Protein AF-A0A529MF79-F1 (afdb_monomer_lite)

pLDDT: mean 88.2, std 7.95, range [51.69, 97.12]

Radius of gyration: 22.48 Å; chains: 1; bounding box: 50×17×62 Å

Foldseek 3Di:
DFPVPDPLDDPVLCVLCVVLVHGDLVSLLVDDPVSQVVRPDPPSVVSNVVSVVVVVVVVVVVVVVVVVVVVVVVVVVVVVVVVVVVVVVD

Sequence (90 aa):
TALAAWSGVTPEQAEVLRTAGIRTVEEVRDLTDGQLDRVRLPNMRDLRKQAALFLENSDAAKAAEREAAKDAQIAALMERQEAMEAMIED

Structure (mmCIF, N/CA/C/O backbone):
data_AF-A0A529MF79-F1
#
_entry.id   AF-A0A529MF79-F1
#
loop_
_atom_site.group_PDB
_atom_site.id
_atom_site.type_symbol
_atom_site.label_atom_id
_atom_site.label_alt_id
_atom_site.label_comp_id
_atom_site.label_asym_id
_atom_site.label_entity_id
_atom_site.label_seq_id
_atom_site.pdbx_PDB_ins_code
_atom_site.Cartn_x
_atom_site.Cartn_y
_atom_site.Cartn_z
_atom_site.occupancy
_atom_site.B_iso_or_equiv
_atom_site.auth_seq_id
_atom_site.auth_comp_id
_atom_site.auth_asym_id
_atom_site.auth_atom_id
_atom_site.pdbx_PDB_model_num
ATOM 1 N N . THR A 1 1 ? 3.381 -3.453 2.431 1.00 88.88 1 THR A N 1
ATOM 2 C CA . THR A 1 1 ? 3.808 -2.110 2.867 1.00 88.88 1 THR A CA 1
ATOM 3 C C . THR A 1 1 ? 3.625 -1.975 4.363 1.00 88.88 1 THR A C 1
ATOM 5 O O . THR A 1 1 ? 2.539 -2.246 4.855 1.00 88.88 1 THR A O 1
ATOM 8 N N . ALA A 1 2 ? 4.667 -1.599 5.111 1.00 91.75 2 ALA A N 1
ATOM 9 C CA . ALA A 1 2 ? 4.556 -1.425 6.564 1.00 91.75 2 ALA A CA 1
ATOM 10 C C . ALA A 1 2 ? 3.693 -0.201 6.915 1.00 91.75 2 ALA A C 1
ATOM 12 O O . ALA A 1 2 ? 3.848 0.844 6.285 1.00 91.75 2 ALA A O 1
ATOM 13 N N . LEU A 1 3 ? 2.849 -0.299 7.951 1.00 91.75 3 LEU A N 1
ATOM 14 C CA . LEU A 1 3 ? 1.992 0.821 8.381 1.00 91.75 3 LEU A CA 1
ATOM 15 C C . LEU A 1 3 ? 2.786 2.083 8.740 1.00 91.75 3 LEU A C 1
ATOM 17 O O . LEU A 1 3 ? 2.344 3.183 8.446 1.00 91.75 3 LEU A O 1
ATOM 21 N N . ALA A 1 4 ? 3.986 1.929 9.304 1.00 87.69 4 ALA A N 1
ATOM 22 C CA . ALA A 1 4 ? 4.853 3.055 9.657 1.00 87.69 4 ALA A CA 1
ATOM 23 C C . ALA A 1 4 ? 5.366 3.852 8.440 1.00 87.69 4 ALA A C 1
ATOM 25 O O . ALA A 1 4 ? 5.780 4.995 8.592 1.00 87.69 4 ALA A O 1
ATOM 26 N N . ALA A 1 5 ? 5.369 3.247 7.250 1.00 87.62 5 ALA A N 1
ATOM 27 C CA . ALA A 1 5 ? 5.790 3.891 6.007 1.00 87.62 5 ALA A CA 1
ATOM 28 C C . ALA A 1 5 ? 4.605 4.466 5.210 1.00 87.62 5 ALA A C 1
ATOM 30 O O . ALA A 1 5 ? 4.808 5.071 4.159 1.00 87.62 5 ALA A O 1
ATOM 31 N N . TRP A 1 6 ? 3.370 4.253 5.673 1.00 91.69 6 TRP A N 1
ATOM 32 C CA . TRP A 1 6 ? 2.163 4.697 4.992 1.00 91.69 6 TRP A CA 1
ATOM 33 C C . TRP A 1 6 ? 1.630 5.985 5.620 1.00 91.69 6 TRP A C 1
ATOM 35 O O . TRP A 1 6 ? 1.320 6.025 6.805 1.00 91.69 6 TRP A O 1
ATOM 45 N N . SER A 1 7 ? 1.462 7.031 4.809 1.00 89.94 7 SER A N 1
ATOM 46 C CA . SER A 1 7 ? 0.950 8.337 5.248 1.00 89.94 7 SER A CA 1
ATOM 47 C C . SER A 1 7 ? -0.554 8.365 5.550 1.00 89.94 7 SER A C 1
ATOM 49 O O . SER A 1 7 ? -1.057 9.382 6.019 1.00 89.94 7 SER A O 1
ATOM 51 N N . GLY A 1 8 ? -1.283 7.274 5.283 1.00 87.75 8 GLY A N 1
ATOM 52 C CA . GLY A 1 8 ? -2.720 7.172 5.560 1.00 87.75 8 GLY A CA 1
ATOM 53 C C . GLY A 1 8 ? -3.071 6.979 7.038 1.00 87.75 8 GLY A C 1
ATOM 54 O O . GLY A 1 8 ? -4.245 7.053 7.390 1.00 87.75 8 GLY A O 1
ATOM 55 N N . VAL A 1 9 ? -2.079 6.749 7.903 1.00 93.25 9 VAL A N 1
ATOM 56 C CA . VAL A 1 9 ? -2.254 6.633 9.357 1.00 93.25 9 VAL A CA 1
ATOM 57 C C . VAL A 1 9 ? -1.213 7.462 10.100 1.00 93.25 9 VAL A C 1
ATOM 59 O O . VAL A 1 9 ? -0.078 7.604 9.648 1.00 93.25 9 VAL A O 1
ATOM 62 N N . THR A 1 10 ? -1.575 7.982 11.272 1.00 93.19 10 THR A N 1
ATOM 63 C CA . THR A 1 10 ? -0.587 8.558 12.197 1.00 93.19 10 THR A CA 1
ATOM 64 C C . THR A 1 10 ? 0.207 7.450 12.906 1.00 93.19 10 THR A C 1
ATOM 66 O O . THR A 1 10 ? -0.248 6.300 12.948 1.00 93.19 10 THR A O 1
ATOM 69 N N . PRO A 1 11 ? 1.370 7.756 13.513 1.00 92.25 11 PRO A N 1
ATOM 70 C CA . PRO A 1 11 ? 2.130 6.776 14.291 1.00 92.25 11 PRO A CA 1
ATOM 71 C C . PRO A 1 11 ? 1.304 6.121 15.408 1.00 92.25 11 PRO A C 1
ATOM 73 O O . PRO A 1 11 ? 1.370 4.911 15.605 1.00 92.25 11 PRO A O 1
ATOM 76 N N . GLU A 1 12 ? 0.461 6.891 16.094 1.00 92.19 12 GLU A N 1
ATOM 77 C CA . GLU A 1 12 ? -0.408 6.397 17.166 1.00 92.19 12 GLU A CA 1
ATOM 78 C C . GLU A 1 12 ? -1.469 5.432 16.625 1.00 92.19 12 GLU A C 1
ATOM 80 O O . GLU A 1 12 ? -1.726 4.382 17.215 1.00 92.19 12 GLU A O 1
ATOM 85 N N . GLN A 1 13 ? -2.063 5.754 15.472 1.00 93.06 13 GLN A N 1
ATOM 86 C CA . GLN A 1 13 ? -3.021 4.876 14.797 1.00 93.06 13 GLN A CA 1
ATOM 87 C C . GLN A 1 13 ? -2.353 3.584 14.316 1.00 93.06 13 GLN A C 1
ATOM 89 O O . GLN A 1 13 ? -2.936 2.505 14.441 1.00 93.06 13 GLN A O 1
ATOM 94 N N . ALA A 1 14 ? -1.116 3.677 13.817 1.00 94.12 14 ALA A N 1
ATOM 95 C CA . ALA A 1 14 ? -0.323 2.516 13.438 1.00 94.12 14 ALA A CA 1
ATOM 96 C C . ALA A 1 14 ? -0.064 1.595 14.640 1.00 94.12 14 ALA A C 1
ATOM 98 O O . ALA A 1 14 ? -0.172 0.380 14.487 1.00 94.12 14 ALA A O 1
ATOM 99 N N . GLU A 1 15 ? 0.195 2.135 15.837 1.00 93.81 15 GLU A N 1
ATOM 100 C CA . GLU A 1 15 ? 0.332 1.318 17.051 1.00 93.81 15 GLU A CA 1
ATOM 101 C C . GLU A 1 15 ? -0.976 0.648 17.474 1.00 93.81 15 GLU A C 1
ATOM 103 O O . GLU A 1 15 ? -0.969 -0.537 17.813 1.00 93.81 15 GLU A O 1
ATOM 108 N N . VAL A 1 16 ? -2.113 1.347 17.392 1.00 93.44 16 VAL A N 1
ATOM 109 C CA . VAL A 1 16 ? -3.429 0.737 17.662 1.00 93.44 16 VAL A CA 1
ATOM 110 C C . VAL A 1 16 ? -3.666 -0.455 16.735 1.00 93.44 16 VAL A C 1
ATOM 112 O O . VAL A 1 16 ? -4.014 -1.540 17.203 1.00 93.44 16 VAL A O 1
ATOM 115 N N . LEU A 1 17 ? -3.409 -0.297 15.436 1.00 94.00 17 LEU A N 1
ATOM 116 C CA . LEU A 1 17 ? -3.508 -1.385 14.461 1.00 94.00 17 LEU A CA 1
ATOM 117 C C . LEU A 1 17 ? -2.541 -2.533 14.793 1.00 94.00 17 LEU A C 1
ATOM 119 O O . LEU A 1 17 ? -2.944 -3.698 14.782 1.00 94.00 17 LEU A O 1
ATOM 123 N N . ARG A 1 18 ? -1.307 -2.211 15.202 1.00 93.88 18 ARG A N 1
ATOM 124 C CA . ARG A 1 18 ? -0.293 -3.190 15.621 1.00 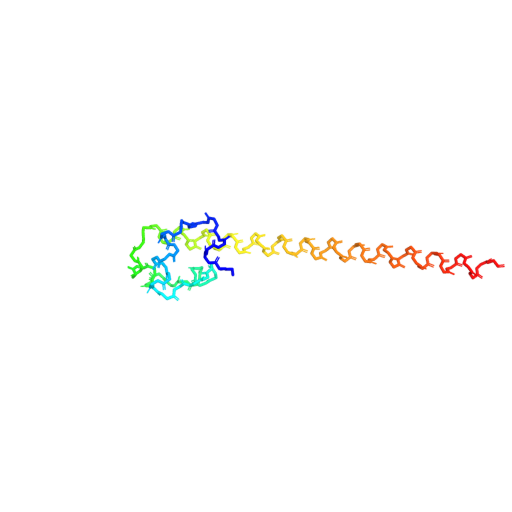93.88 18 ARG A CA 1
ATOM 125 C C . ARG A 1 18 ? -0.753 -4.020 16.817 1.00 93.88 18 ARG A C 1
ATOM 127 O O . ARG A 1 18 ? -0.550 -5.235 16.826 1.00 93.88 18 ARG A O 1
ATOM 134 N N . THR A 1 19 ? -1.409 -3.392 17.796 1.00 93.38 19 THR A N 1
ATOM 135 C CA . THR A 1 19 ? -1.975 -4.087 18.968 1.00 93.38 19 THR A CA 1
ATOM 136 C C . THR A 1 19 ? -3.136 -5.011 18.595 1.00 93.38 19 THR A C 1
ATOM 138 O O . THR A 1 19 ? -3.318 -6.050 19.225 1.00 93.38 19 THR A O 1
ATOM 141 N N . ALA A 1 20 ? -3.867 -4.686 17.526 1.00 92.44 20 ALA A N 1
ATOM 142 C CA . ALA A 1 20 ? -4.900 -5.532 16.933 1.00 92.44 20 ALA A CA 1
ATOM 143 C C . ALA A 1 20 ? -4.338 -6.616 15.986 1.00 92.44 20 ALA A C 1
ATOM 145 O O . ALA A 1 20 ? -5.108 -7.335 15.352 1.00 92.44 20 ALA A O 1
ATOM 146 N N . GLY A 1 21 ? -3.009 -6.753 15.893 1.00 93.06 21 GLY A N 1
ATOM 147 C CA . GLY A 1 21 ? -2.337 -7.759 15.068 1.00 93.06 21 GLY A CA 1
ATOM 148 C C . GLY A 1 21 ? -2.122 -7.357 13.608 1.00 93.06 21 GLY A C 1
ATOM 149 O O . GLY A 1 21 ? -1.634 -8.174 12.836 1.00 93.06 21 GLY A O 1
ATOM 150 N N . ILE A 1 22 ? -2.438 -6.117 13.233 1.00 95.56 22 ILE A N 1
ATOM 151 C CA . ILE A 1 22 ? -2.359 -5.605 11.861 1.00 95.56 22 ILE A CA 1
ATOM 152 C C . ILE A 1 22 ? -1.065 -4.801 11.709 1.00 95.56 22 ILE A C 1
ATOM 154 O O . ILE A 1 22 ? -0.823 -3.851 12.451 1.00 95.56 22 ILE A O 1
ATOM 158 N N . ARG A 1 23 ? -0.198 -5.174 10.767 1.00 95.25 23 ARG A N 1
ATOM 159 C CA . ARG A 1 23 ? 1.155 -4.606 10.610 1.00 95.25 23 ARG A CA 1
ATOM 160 C C . ARG A 1 23 ? 1.384 -3.950 9.253 1.00 95.25 23 ARG A C 1
ATOM 162 O O . ARG A 1 23 ? 2.344 -3.187 9.098 1.00 95.25 23 ARG A O 1
ATOM 169 N N . THR A 1 24 ? 0.524 -4.234 8.285 1.00 97.12 24 THR A N 1
ATOM 170 C CA . THR A 1 24 ? 0.689 -3.826 6.891 1.00 97.12 24 THR A CA 1
ATOM 171 C C . THR A 1 24 ? -0.566 -3.179 6.312 1.00 97.12 24 THR A C 1
ATOM 173 O O . T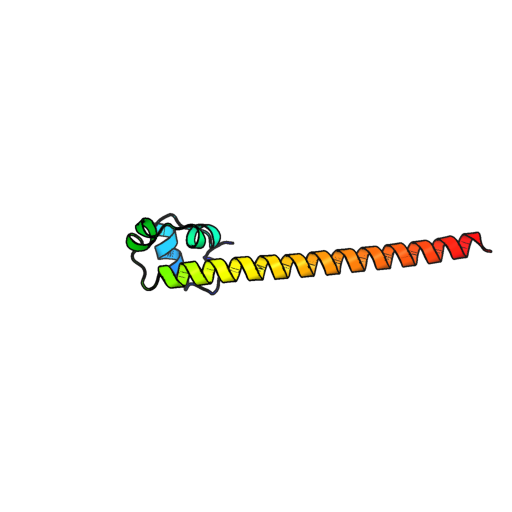HR A 1 24 ? -1.676 -3.370 6.806 1.00 97.12 24 THR A O 1
ATOM 176 N N . VAL A 1 25 ? -0.380 -2.390 5.251 1.00 96.50 25 VAL A N 1
ATOM 177 C CA . VAL A 1 25 ? -1.482 -1.734 4.526 1.00 96.50 25 VAL A CA 1
ATOM 178 C C . VAL A 1 25 ? -2.375 -2.772 3.833 1.00 96.50 25 VAL A C 1
ATOM 180 O O . VAL A 1 25 ? -3.592 -2.622 3.789 1.00 96.50 25 VAL A O 1
ATOM 183 N N . GLU A 1 26 ? -1.778 -3.857 3.345 1.00 96.75 26 GLU A N 1
ATOM 184 C CA . GLU A 1 26 ? -2.452 -5.006 2.744 1.00 96.75 26 GLU A CA 1
ATOM 185 C C . GLU A 1 26 ? -3.421 -5.651 3.734 1.00 96.75 26 GLU A C 1
ATOM 187 O O . GLU A 1 26 ? -4.598 -5.804 3.414 1.00 96.75 26 GLU A O 1
ATOM 192 N N . GLU A 1 27 ? -2.959 -5.925 4.958 1.00 96.88 27 GLU A N 1
ATOM 193 C CA . GLU A 1 27 ? -3.808 -6.475 6.017 1.00 96.88 27 GLU A CA 1
ATOM 194 C C . GLU A 1 27 ? -4.967 -5.536 6.362 1.00 96.88 27 GLU A C 1
ATOM 196 O O . GLU A 1 27 ? -6.076 -6.022 6.542 1.00 96.88 27 GLU A O 1
ATOM 201 N N . VAL A 1 28 ? -4.755 -4.210 6.403 1.00 96.00 28 VAL A N 1
ATOM 202 C CA . VAL A 1 28 ? -5.846 -3.234 6.611 1.00 96.00 28 VAL A CA 1
ATOM 203 C C . VAL A 1 28 ? -6.901 -3.343 5.507 1.00 96.00 28 VAL A C 1
ATOM 205 O O . VAL A 1 28 ? -8.097 -3.348 5.800 1.00 96.00 28 VAL A O 1
ATOM 208 N N . ARG A 1 29 ? -6.469 -3.442 4.245 1.00 96.62 29 ARG A N 1
ATOM 209 C CA . ARG A 1 29 ? -7.343 -3.581 3.070 1.00 96.62 29 ARG A CA 1
ATOM 210 C C . ARG A 1 29 ? -8.130 -4.896 3.083 1.00 96.62 29 ARG A C 1
ATOM 212 O O . ARG A 1 29 ? -9.282 -4.902 2.655 1.00 96.62 29 ARG A O 1
ATOM 219 N N . ASP A 1 30 ? -7.548 -5.960 3.632 1.00 96.69 30 ASP A N 1
ATOM 220 C CA . ASP A 1 30 ? -8.138 -7.304 3.686 1.00 96.69 30 ASP A CA 1
ATOM 221 C C . ASP A 1 30 ? -9.041 -7.548 4.914 1.00 96.69 30 ASP A C 1
ATOM 223 O O . ASP A 1 30 ? -9.650 -8.614 5.039 1.00 96.69 30 ASP A O 1
ATOM 227 N N . LEU A 1 31 ? -9.189 -6.568 5.817 1.00 95.31 31 LEU A N 1
ATOM 228 C CA . LEU A 1 31 ? -10.086 -6.689 6.969 1.00 95.31 31 LEU A CA 1
ATOM 229 C C . LEU A 1 31 ? -11.552 -6.843 6.545 1.00 95.31 31 LEU A C 1
ATOM 231 O O . LEU A 1 31 ? -12.127 -6.014 5.827 1.00 95.31 31 LEU A O 1
ATOM 235 N N . THR A 1 32 ? -12.198 -7.865 7.102 1.00 94.44 32 THR A N 1
ATOM 236 C CA . THR A 1 32 ? -13.652 -8.045 7.021 1.00 94.44 32 THR A CA 1
ATOM 237 C C . THR A 1 32 ? -14.382 -7.005 7.869 1.00 94.44 32 THR A C 1
ATOM 239 O O . THR A 1 32 ? -13.838 -6.495 8.849 1.00 94.44 32 THR A O 1
ATOM 242 N N . ASP A 1 33 ? -15.650 -6.727 7.556 1.00 90.69 33 ASP A N 1
ATOM 243 C CA . ASP A 1 33 ? -16.440 -5.742 8.311 1.00 90.69 33 ASP A CA 1
ATOM 244 C C . ASP A 1 33 ? -16.532 -6.085 9.809 1.00 90.69 33 ASP A C 1
ATOM 246 O O . ASP A 1 33 ? -16.358 -5.213 10.656 1.00 90.69 33 ASP A O 1
ATOM 250 N N . GLY A 1 34 ? -16.673 -7.371 10.152 1.00 91.25 34 GLY A N 1
ATOM 251 C CA . GLY A 1 34 ? -16.683 -7.815 11.549 1.00 91.25 34 GLY A CA 1
ATOM 252 C C . GLY A 1 34 ? -15.334 -7.679 12.269 1.00 91.25 34 GLY A C 1
ATOM 253 O O . GLY A 1 34 ? -15.302 -7.621 13.497 1.00 91.25 34 GLY A O 1
ATOM 254 N N . GLN A 1 35 ? -14.213 -7.637 11.543 1.00 92.38 35 GLN A N 1
ATOM 255 C CA . GLN A 1 35 ? -12.903 -7.324 12.124 1.00 92.38 35 GLN A CA 1
ATOM 256 C C . GLN A 1 35 ? -12.710 -5.815 12.275 1.00 92.38 35 GLN A C 1
ATOM 258 O O . GLN A 1 35 ? -12.183 -5.394 13.302 1.00 92.38 35 GLN A O 1
ATOM 263 N N . LEU A 1 36 ? -13.179 -5.010 11.312 1.00 91.88 36 LEU A N 1
ATOM 264 C CA . LEU A 1 36 ? -13.138 -3.545 11.396 1.00 91.88 36 LEU A CA 1
ATOM 265 C C . LEU A 1 36 ? -13.832 -3.047 12.666 1.00 91.88 36 LEU A C 1
ATOM 267 O O . LEU A 1 36 ? -13.265 -2.226 13.381 1.00 91.88 36 LEU A O 1
ATOM 271 N N . ASP A 1 37 ? -15.001 -3.603 12.989 1.00 89.38 37 ASP A N 1
ATOM 272 C CA . ASP A 1 37 ? -15.786 -3.208 14.165 1.00 89.38 37 ASP A CA 1
ATOM 273 C C . ASP A 1 37 ? -15.094 -3.555 15.504 1.00 89.38 37 ASP A C 1
ATOM 275 O O . ASP A 1 37 ? -15.438 -3.005 16.551 1.00 89.38 37 ASP A O 1
ATOM 279 N N . ARG A 1 38 ? -14.106 -4.463 15.498 1.00 89.06 38 ARG A N 1
ATOM 280 C CA . ARG A 1 38 ? -13.329 -4.838 16.696 1.00 89.06 38 ARG A CA 1
ATOM 281 C C . ARG A 1 38 ? -12.092 -3.972 16.904 1.00 89.06 38 ARG A C 1
ATOM 283 O O . ARG A 1 38 ? -11.566 -3.931 18.019 1.00 89.06 38 ARG A O 1
ATOM 290 N N . VAL A 1 39 ? -11.616 -3.297 15.860 1.00 90.50 39 VAL A N 1
ATOM 291 C CA . VAL A 1 39 ? -10.487 -2.374 15.965 1.00 90.50 39 VAL A CA 1
ATOM 292 C C . VAL A 1 39 ? -10.992 -1.091 16.618 1.00 90.50 39 VAL A C 1
ATOM 294 O O . VAL A 1 39 ? -11.898 -0.435 16.113 1.00 90.50 39 VAL A O 1
ATOM 297 N N . ARG A 1 40 ? -10.401 -0.709 17.756 1.00 86.25 40 ARG A N 1
ATOM 298 C CA . ARG A 1 40 ? -10.769 0.512 18.494 1.00 86.25 40 ARG A CA 1
ATOM 299 C C . ARG A 1 40 ? -10.176 1.764 17.844 1.00 86.25 40 ARG A C 1
ATOM 301 O O . ARG A 1 40 ? -9.436 2.507 18.481 1.00 86.25 40 ARG A O 1
ATOM 308 N N . LEU A 1 41 ? -10.486 1.974 16.570 1.00 89.69 41 LEU A N 1
ATOM 309 C CA . LEU A 1 41 ? -10.040 3.122 15.796 1.00 89.69 41 LEU A CA 1
ATOM 310 C C . LEU A 1 41 ? -11.232 3.735 15.042 1.00 89.69 41 LEU A C 1
ATOM 312 O O . LEU A 1 41 ? -12.048 2.995 14.486 1.00 89.69 41 LEU A O 1
ATOM 316 N N . PRO A 1 42 ? -11.381 5.071 15.022 1.00 89.69 42 PRO A N 1
ATOM 317 C CA . PRO A 1 42 ? -12.432 5.715 14.242 1.00 89.69 42 PRO A CA 1
ATOM 318 C C . PRO A 1 42 ? -12.227 5.501 12.736 1.00 89.69 42 PRO A C 1
ATOM 320 O O . PRO A 1 42 ? -11.107 5.325 12.264 1.00 89.69 42 PRO A O 1
ATOM 323 N N . ASN A 1 43 ? -13.320 5.567 11.972 1.00 90.75 43 ASN A N 1
ATOM 324 C CA . ASN A 1 43 ? -13.321 5.598 10.501 1.00 90.75 43 ASN A CA 1
ATOM 325 C C . ASN A 1 4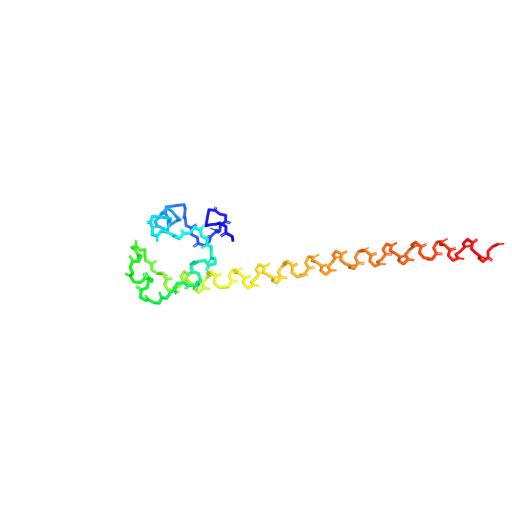3 ? -12.594 4.425 9.808 1.00 90.75 43 ASN A C 1
ATOM 327 O O . ASN A 1 43 ? -12.151 4.549 8.667 1.00 90.75 43 ASN A O 1
ATOM 331 N N . MET A 1 44 ? -12.527 3.252 10.447 1.00 94.31 44 MET A N 1
ATOM 332 C CA . MET A 1 44 ? -11.844 2.062 9.912 1.00 94.31 44 MET A CA 1
ATOM 333 C C . MET A 1 44 ? -12.316 1.633 8.514 1.00 94.31 44 MET A C 1
ATOM 335 O O . MET A 1 44 ? -11.522 1.147 7.710 1.00 94.31 44 MET A O 1
ATOM 339 N N . ARG A 1 45 ? -13.596 1.841 8.186 1.00 94.00 45 ARG A N 1
ATOM 340 C CA . ARG A 1 45 ? -14.135 1.545 6.847 1.00 94.00 45 ARG A CA 1
ATOM 341 C C . ARG A 1 45 ? -13.535 2.437 5.766 1.00 94.00 45 ARG A C 1
ATOM 343 O O . ARG A 1 45 ? -13.248 1.950 4.674 1.00 94.00 45 ARG A O 1
ATOM 350 N N . ASP A 1 46 ? -13.340 3.717 6.060 1.00 94.50 46 ASP A N 1
ATOM 351 C CA . ASP A 1 46 ? -12.714 4.644 5.121 1.00 94.50 46 ASP A CA 1
ATOM 352 C C . ASP A 1 46 ? -11.211 4.400 5.045 1.00 94.50 46 ASP A C 1
ATOM 354 O O . ASP A 1 46 ? -10.649 4.419 3.952 1.00 94.50 46 ASP A O 1
ATOM 358 N N . LEU A 1 47 ? -10.585 4.034 6.166 1.00 94.56 47 LEU A N 1
ATOM 359 C CA . LEU A 1 47 ? -9.187 3.620 6.180 1.00 94.56 47 LEU A CA 1
ATOM 360 C C . LEU A 1 47 ? -8.941 2.386 5.296 1.00 94.56 47 LEU A C 1
ATOM 362 O O . LEU A 1 47 ? -7.983 2.367 4.527 1.00 94.56 47 LEU A O 1
ATOM 366 N N . ARG A 1 48 ? -9.842 1.391 5.320 1.00 95.94 48 ARG A N 1
ATOM 367 C CA . ARG A 1 48 ? -9.793 0.231 4.408 1.00 95.94 48 ARG A CA 1
ATOM 368 C C . ARG A 1 48 ? -9.852 0.655 2.937 1.00 95.94 48 ARG A C 1
ATOM 370 O O . ARG A 1 48 ? -9.092 0.141 2.120 1.00 95.94 48 ARG A O 1
ATOM 377 N N . LYS A 1 49 ? -10.733 1.602 2.591 1.00 96.38 49 LYS A N 1
ATOM 378 C CA . LYS A 1 49 ? -10.832 2.134 1.218 1.00 96.38 49 LYS A CA 1
ATOM 379 C C . LYS A 1 49 ? -9.553 2.864 0.808 1.00 96.38 49 LYS A C 1
ATOM 381 O O . LYS A 1 49 ? -9.061 2.655 -0.295 1.00 96.38 49 LYS A O 1
ATOM 386 N N . GLN A 1 50 ? -8.996 3.686 1.695 1.00 95.19 50 GLN A N 1
ATOM 387 C CA . GLN A 1 50 ? -7.738 4.390 1.446 1.00 95.19 50 GLN A CA 1
ATOM 388 C C . GLN A 1 50 ? -6.564 3.421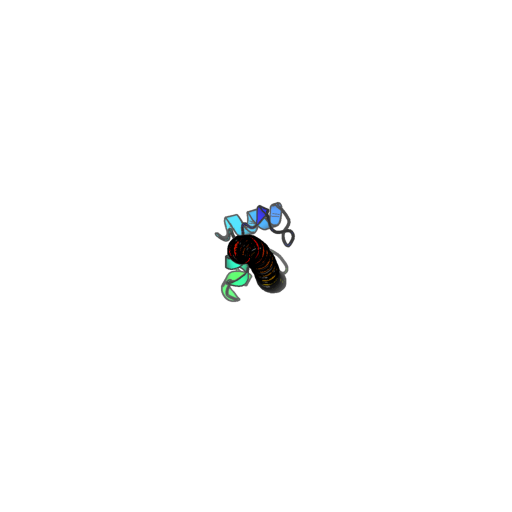 1.277 1.00 95.19 50 GLN A C 1
ATOM 390 O O . GLN A 1 50 ? -5.729 3.632 0.402 1.00 95.19 50 GLN A O 1
ATOM 395 N N . ALA A 1 51 ? -6.522 2.340 2.059 1.00 95.75 51 ALA A N 1
ATOM 396 C CA . ALA A 1 51 ? -5.526 1.285 1.909 1.00 95.75 51 ALA A CA 1
ATOM 397 C C . ALA A 1 51 ? -5.619 0.614 0.528 1.00 95.75 51 ALA A C 1
ATOM 399 O O . ALA A 1 51 ? -4.599 0.443 -0.136 1.00 95.75 51 ALA A O 1
ATOM 400 N N . ALA A 1 52 ? -6.833 0.302 0.057 1.00 95.56 52 ALA A N 1
ATOM 401 C CA . ALA A 1 52 ? -7.044 -0.248 -1.283 1.00 95.56 52 ALA A CA 1
ATOM 402 C C . ALA A 1 52 ? -6.541 0.700 -2.384 1.00 95.56 52 ALA A C 1
ATOM 404 O O . ALA A 1 52 ? -5.741 0.289 -3.221 1.00 95.56 52 ALA A O 1
ATOM 405 N N . LEU A 1 53 ? -6.930 1.978 -2.322 1.00 94.44 53 LEU A N 1
ATOM 406 C CA . LEU A 1 53 ? -6.483 2.998 -3.276 1.00 94.44 53 LEU A CA 1
ATOM 407 C C . LEU A 1 53 ? -4.964 3.187 -3.259 1.00 94.44 53 LEU A C 1
ATOM 409 O O . LEU A 1 53 ? -4.342 3.376 -4.302 1.00 94.44 53 LEU A O 1
ATOM 413 N N . PHE A 1 54 ? -4.343 3.154 -2.082 1.00 93.69 54 PHE A N 1
ATOM 414 C CA . PHE A 1 54 ? -2.895 3.279 -1.964 1.00 93.69 54 PHE A CA 1
ATOM 415 C C . PHE A 1 54 ? -2.167 2.122 -2.658 1.00 93.69 54 PHE A C 1
ATOM 417 O O . PHE A 1 54 ? -1.183 2.356 -3.362 1.00 93.69 54 PHE A O 1
ATOM 424 N N . LEU A 1 55 ? -2.642 0.888 -2.472 1.00 92.62 55 LEU A N 1
ATOM 425 C CA . LEU A 1 55 ? -2.032 -0.297 -3.076 1.00 92.62 55 LEU A CA 1
ATOM 426 C C . LEU A 1 55 ? -2.201 -0.300 -4.597 1.00 92.62 55 LEU A C 1
ATOM 428 O O . LEU A 1 55 ? -1.226 -0.524 -5.306 1.00 92.62 55 LEU A O 1
ATOM 432 N N . GLU A 1 56 ? -3.390 0.051 -5.088 1.00 91.44 56 GLU A N 1
ATOM 433 C CA . GLU A 1 56 ? -3.667 0.183 -6.522 1.00 91.44 56 GLU A CA 1
ATOM 434 C C . GLU A 1 56 ? -2.732 1.203 -7.194 1.00 91.44 56 GLU A C 1
ATOM 436 O O . GLU A 1 56 ? -2.088 0.903 -8.199 1.00 91.44 56 GLU A O 1
ATOM 441 N N . ASN A 1 57 ? -2.571 2.384 -6.589 1.00 87.88 57 ASN A N 1
ATOM 442 C CA . ASN A 1 57 ? -1.673 3.416 -7.113 1.00 87.88 57 ASN A CA 1
ATOM 443 C C . ASN A 1 57 ? -0.189 3.033 -6.993 1.00 87.88 57 ASN A C 1
ATOM 445 O O . ASN A 1 57 ? 0.609 3.353 -7.874 1.00 87.88 57 ASN A O 1
ATOM 449 N N . SER A 1 58 ? 0.196 2.342 -5.918 1.00 83.00 58 SER A N 1
ATOM 450 C CA . SER A 1 58 ? 1.575 1.874 -5.728 1.00 83.00 58 SER A CA 1
ATOM 451 C C . SER A 1 58 ? 1.968 0.833 -6.773 1.00 83.00 58 SER A C 1
ATOM 453 O O . SER A 1 58 ? 3.101 0.837 -7.258 1.00 83.00 58 SER A O 1
ATOM 455 N N . ASP A 1 59 ? 1.042 -0.050 -7.139 1.00 77.69 59 ASP A N 1
ATOM 456 C CA . ASP A 1 59 ? 1.276 -1.055 -8.170 1.00 77.69 59 ASP A CA 1
ATOM 457 C C . ASP A 1 59 ? 1.342 -0.427 -9.564 1.00 77.69 59 ASP A C 1
ATOM 459 O O . ASP A 1 59 ? 2.221 -0.794 -10.348 1.00 77.69 59 ASP A O 1
ATOM 463 N N . ALA A 1 60 ? 0.502 0.575 -9.848 1.00 76.25 60 ALA A N 1
ATOM 464 C CA . ALA A 1 60 ? 0.583 1.357 -11.080 1.00 76.25 60 ALA A CA 1
ATOM 465 C C . ALA A 1 60 ? 1.932 2.089 -11.209 1.00 76.25 60 ALA A C 1
ATOM 467 O O . ALA A 1 60 ? 2.581 2.010 -12.252 1.00 76.25 60 ALA A O 1
ATOM 468 N N . ALA A 1 61 ? 2.409 2.725 -10.133 1.00 76.31 61 ALA A N 1
ATOM 469 C CA . ALA A 1 61 ? 3.711 3.392 -10.118 1.00 76.31 61 ALA A CA 1
ATOM 470 C C . ALA A 1 61 ? 4.871 2.408 -10.364 1.00 76.31 61 ALA A C 1
ATOM 472 O O . ALA A 1 61 ? 5.742 2.665 -11.195 1.00 76.31 61 ALA A O 1
ATOM 473 N N . LYS A 1 62 ? 4.853 1.236 -9.714 1.00 77.75 62 LYS A N 1
ATOM 474 C CA . LYS A 1 62 ? 5.849 0.172 -9.948 1.00 77.75 62 LYS A CA 1
ATOM 475 C C . LYS A 1 62 ? 5.765 -0.439 -11.346 1.00 77.75 62 LYS A C 1
ATOM 477 O O . LYS A 1 62 ? 6.750 -0.990 -11.838 1.00 77.75 62 LYS A O 1
ATOM 482 N N . ALA A 1 63 ? 4.587 -0.462 -11.962 1.00 71.56 63 ALA A N 1
ATOM 483 C CA . ALA A 1 63 ? 4.435 -0.914 -13.341 1.00 71.56 63 ALA A CA 1
ATOM 484 C C . ALA A 1 63 ? 5.096 0.080 -14.303 1.00 71.56 63 ALA A C 1
ATOM 486 O O . ALA A 1 63 ? 5.931 -0.340 -15.100 1.00 71.56 63 ALA A O 1
ATOM 487 N N . ALA A 1 64 ? 4.820 1.376 -14.139 1.00 71.62 64 ALA A N 1
ATOM 488 C CA . ALA A 1 64 ? 5.425 2.437 -14.939 1.00 71.62 64 ALA A CA 1
ATOM 489 C C . ALA A 1 64 ? 6.960 2.473 -14.807 1.00 71.62 64 ALA A C 1
ATOM 491 O O . ALA A 1 64 ? 7.666 2.580 -15.805 1.00 71.62 64 ALA A O 1
ATOM 492 N N . GLU A 1 65 ? 7.500 2.307 -13.594 1.00 78.56 65 GLU A N 1
ATOM 493 C CA . GLU A 1 65 ? 8.954 2.249 -13.378 1.00 78.56 65 GLU A CA 1
ATOM 494 C C . GLU A 1 65 ? 9.597 1.038 -14.077 1.00 78.56 65 GLU A C 1
ATOM 496 O O . GLU A 1 65 ? 10.652 1.154 -14.701 1.00 78.56 65 GLU A O 1
ATOM 501 N N . ARG A 1 66 ? 8.943 -0.132 -14.025 1.00 72.19 66 ARG A N 1
ATOM 502 C CA . ARG A 1 66 ? 9.418 -1.335 -14.727 1.00 72.19 66 ARG A CA 1
ATOM 503 C C . ARG A 1 66 ? 9.380 -1.181 -16.242 1.00 72.19 66 ARG A C 1
ATOM 505 O O . ARG A 1 66 ? 10.247 -1.737 -16.910 1.00 72.19 66 ARG A O 1
ATOM 512 N N . GLU A 1 67 ? 8.382 -0.491 -16.774 1.00 77.31 67 GLU A N 1
ATOM 513 C CA . GLU A 1 67 ? 8.272 -0.204 -18.204 1.00 77.31 67 GLU A CA 1
ATOM 514 C C . GLU A 1 67 ? 9.391 0.742 -18.651 1.00 77.31 67 GLU A C 1
ATOM 516 O O . GLU A 1 67 ? 10.183 0.366 -19.509 1.00 77.31 67 GLU A O 1
ATOM 521 N N . ALA A 1 68 ? 9.588 1.861 -17.948 1.00 85.81 68 ALA A N 1
ATOM 522 C CA . ALA A 1 68 ? 10.680 2.794 -18.229 1.00 85.81 68 ALA A CA 1
ATOM 523 C C . ALA A 1 68 ? 12.070 2.130 -18.157 1.00 85.81 68 ALA A C 1
ATOM 525 O O . ALA A 1 68 ? 12.943 2.398 -18.983 1.00 85.81 68 ALA A O 1
ATOM 526 N N . ALA A 1 69 ? 12.286 1.223 -17.197 1.00 85.62 69 ALA A N 1
ATOM 527 C CA . ALA A 1 69 ? 13.535 0.471 -17.094 1.00 85.62 69 ALA A CA 1
ATOM 528 C C . ALA A 1 69 ? 13.743 -0.498 -18.272 1.00 85.62 69 ALA A C 1
ATOM 530 O O . ALA A 1 69 ? 14.872 -0.670 -18.734 1.00 85.62 69 ALA A O 1
ATOM 531 N N . LYS A 1 70 ? 12.672 -1.134 -18.765 1.00 83.56 70 LYS A N 1
ATOM 532 C CA . LYS A 1 70 ? 12.735 -1.993 -19.956 1.00 83.56 70 LYS A CA 1
ATOM 533 C C . LYS A 1 70 ? 13.002 -1.177 -21.215 1.00 83.56 70 LYS A C 1
ATOM 535 O O . LYS A 1 70 ? 13.852 -1.583 -21.998 1.00 83.56 70 LYS A O 1
ATOM 540 N N . ASP A 1 71 ? 12.354 -0.028 -21.370 1.00 84.06 71 ASP A N 1
ATOM 541 C CA . ASP A 1 71 ? 12.570 0.862 -22.514 1.00 84.06 71 ASP A CA 1
ATOM 542 C C . ASP A 1 71 ? 14.020 1.359 -22.565 1.00 84.06 71 ASP A C 1
ATOM 544 O O . ASP A 1 71 ? 14.655 1.323 -23.619 1.00 84.06 71 ASP A O 1
ATOM 548 N N . ALA A 1 72 ? 14.599 1.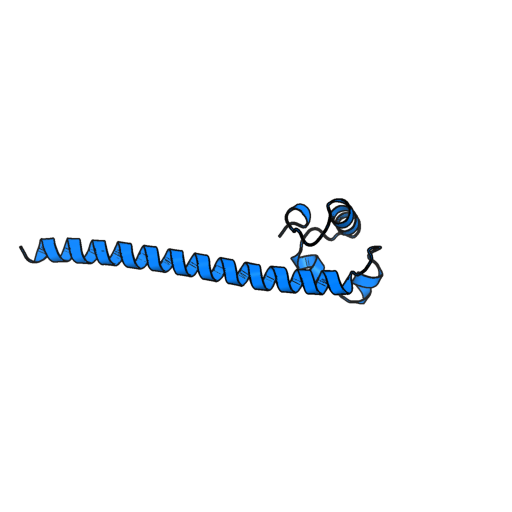714 -21.412 1.00 88.44 72 ALA A N 1
ATOM 549 C CA . ALA A 1 72 ? 16.012 2.078 -21.318 1.00 88.44 72 ALA A CA 1
ATOM 550 C C . ALA A 1 72 ? 16.952 0.916 -21.696 1.00 88.44 72 ALA A C 1
ATOM 552 O O . ALA A 1 72 ? 17.964 1.127 -22.365 1.00 88.44 72 ALA A O 1
ATOM 553 N N . GLN A 1 73 ? 16.623 -0.320 -21.299 1.00 85.44 73 GLN A N 1
ATOM 554 C CA . GLN A 1 73 ? 17.395 -1.503 -21.695 1.00 85.44 73 GLN A CA 1
ATOM 555 C C . GLN A 1 73 ? 17.284 -1.792 -23.195 1.00 85.44 73 GLN A C 1
ATOM 557 O O . GLN A 1 73 ? 18.290 -2.131 -23.813 1.00 85.44 73 GLN A O 1
ATOM 562 N N . ILE A 1 74 ? 16.096 -1.646 -23.787 1.00 88.31 74 ILE A N 1
ATOM 563 C CA . ILE A 1 74 ? 15.886 -1.821 -25.230 1.00 88.31 74 ILE A CA 1
ATOM 564 C C . ILE A 1 74 ? 16.701 -0.785 -26.008 1.00 88.31 74 ILE A C 1
ATOM 566 O O . ILE A 1 74 ? 17.429 -1.167 -26.921 1.00 88.31 74 ILE A O 1
ATOM 570 N N . ALA A 1 75 ? 16.656 0.488 -25.607 1.00 88.94 75 ALA A N 1
ATOM 571 C CA . ALA A 1 75 ? 17.435 1.549 -26.243 1.00 88.94 75 ALA A CA 1
ATOM 572 C C . ALA A 1 75 ? 18.947 1.261 -26.203 1.00 88.94 75 ALA A C 1
ATOM 574 O O . ALA A 1 75 ? 19.615 1.327 -27.231 1.00 88.94 75 ALA A O 1
ATOM 575 N N . ALA A 1 76 ? 19.477 0.847 -25.047 1.00 88.69 76 ALA A N 1
ATOM 576 C CA . ALA A 1 76 ? 20.893 0.501 -24.909 1.00 88.69 76 ALA A CA 1
ATOM 577 C C . ALA A 1 76 ? 21.301 -0.734 -25.738 1.00 88.69 76 ALA A C 1
ATOM 579 O O . ALA A 1 76 ? 22.430 -0.828 -26.221 1.00 88.69 76 ALA A O 1
ATOM 580 N N . LEU A 1 77 ? 20.398 -1.709 -25.900 1.00 84.62 77 LEU A N 1
ATOM 581 C CA . LEU A 1 77 ? 20.643 -2.878 -26.746 1.00 84.62 77 LEU A CA 1
ATOM 582 C C . LEU A 1 77 ? 20.620 -2.522 -28.235 1.00 84.62 77 LEU A C 1
ATOM 584 O O . LEU A 1 77 ? 21.460 -3.037 -28.970 1.00 84.62 77 LEU A O 1
ATOM 588 N N . MET A 1 78 ? 19.709 -1.643 -28.661 1.00 87.00 78 MET A N 1
ATOM 589 C CA . MET A 1 78 ? 19.655 -1.140 -30.036 1.00 87.00 78 MET A CA 1
ATOM 590 C C . MET A 1 78 ? 20.919 -0.358 -30.397 1.00 87.00 78 MET A C 1
ATOM 592 O O . MET A 1 78 ? 21.543 -0.661 -31.405 1.00 87.00 78 MET A O 1
ATOM 596 N N . GLU A 1 79 ? 21.364 0.558 -29.534 1.00 86.44 79 GLU A N 1
ATOM 597 C CA . GLU A 1 79 ? 22.598 1.328 -29.755 1.00 86.44 79 GLU A CA 1
ATOM 598 C C . GLU A 1 79 ? 23.822 0.407 -29.900 1.00 86.44 79 GLU A C 1
ATOM 600 O O . GLU A 1 79 ? 24.686 0.604 -30.753 1.00 86.44 79 GLU A O 1
ATOM 605 N N . ARG A 1 80 ? 23.877 -0.670 -29.106 1.00 81.31 80 ARG A N 1
ATOM 606 C CA . ARG A 1 80 ? 24.936 -1.679 -29.220 1.00 81.31 80 ARG A CA 1
ATOM 607 C C . ARG A 1 80 ? 24.844 -2.499 -30.510 1.00 81.31 80 ARG A C 1
ATOM 609 O O . ARG A 1 80 ? 25.885 -2.921 -31.011 1.00 81.31 80 ARG A O 1
ATOM 616 N N . GLN A 1 81 ? 23.637 -2.771 -31.006 1.00 79.12 81 GLN A N 1
ATOM 617 C CA . GLN A 1 81 ? 23.435 -3.459 -32.285 1.00 79.12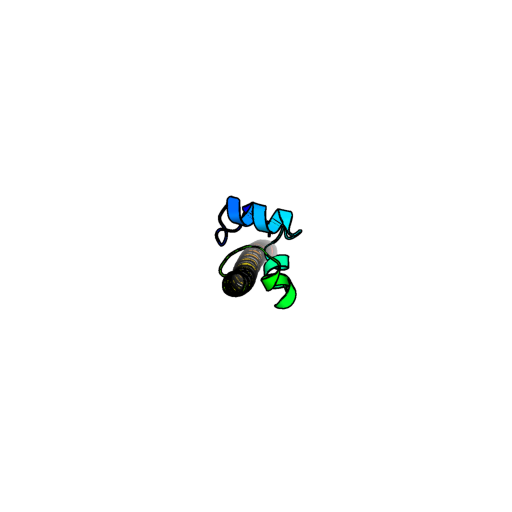 81 GLN A CA 1
ATOM 618 C C . GLN A 1 81 ? 23.871 -2.573 -33.447 1.00 79.12 81 GLN A C 1
ATOM 620 O O . GLN A 1 81 ? 24.690 -3.021 -34.238 1.00 79.12 81 GLN A O 1
ATOM 625 N N . GLU A 1 82 ? 23.442 -1.313 -33.480 1.00 85.69 82 GLU A N 1
ATOM 626 C CA . GLU A 1 82 ? 23.853 -0.347 -34.507 1.00 85.69 82 GLU A CA 1
ATOM 627 C C . GLU A 1 82 ? 25.378 -0.170 -34.532 1.00 85.69 82 GLU A C 1
ATOM 629 O O . GLU A 1 82 ? 26.000 -0.224 -35.590 1.00 85.69 82 GLU A O 1
ATOM 634 N N . ALA A 1 83 ? 26.015 -0.046 -33.362 1.00 83.06 83 ALA A N 1
ATOM 635 C CA . ALA A 1 83 ? 27.471 0.037 -33.272 1.00 83.06 83 ALA A CA 1
ATOM 636 C C . ALA A 1 83 ? 28.176 -1.238 -33.771 1.00 83.06 83 ALA A C 1
ATOM 638 O O . ALA A 1 83 ? 29.267 -1.160 -34.328 1.00 83.06 83 ALA A O 1
ATOM 639 N N . MET A 1 84 ? 27.578 -2.415 -33.565 1.00 79.38 84 MET A N 1
ATOM 640 C CA . MET A 1 84 ? 28.128 -3.686 -34.039 1.00 79.38 84 MET A CA 1
ATOM 641 C C . MET A 1 84 ? 27.932 -3.865 -35.547 1.00 79.38 84 MET A C 1
ATOM 643 O O . MET A 1 84 ? 28.849 -4.328 -36.218 1.00 79.38 84 MET A O 1
ATOM 647 N N . GLU A 1 85 ? 26.773 -3.484 -36.079 1.00 79.69 85 GLU A N 1
ATOM 648 C CA . GLU A 1 85 ? 26.474 -3.512 -37.514 1.00 79.69 85 GLU A CA 1
ATOM 649 C C . GLU A 1 85 ? 27.402 -2.569 -38.285 1.00 79.69 85 GLU A C 1
ATOM 651 O O . GLU A 1 85 ? 27.998 -2.981 -39.278 1.00 79.69 85 GLU A O 1
ATOM 656 N N . ALA A 1 86 ? 27.656 -1.370 -37.756 1.00 82.25 86 ALA A N 1
ATOM 657 C CA . ALA A 1 86 ? 28.606 -0.425 -38.340 1.00 82.25 86 ALA A CA 1
ATOM 658 C C . ALA A 1 86 ? 30.054 -0.956 -38.397 1.00 82.25 86 ALA A C 1
ATOM 660 O O . ALA A 1 86 ? 30.817 -0.542 -39.261 1.00 82.25 86 ALA A O 1
ATOM 661 N N . MET A 1 87 ? 30.448 -1.875 -37.505 1.00 76.25 87 MET A N 1
ATOM 662 C CA . MET A 1 87 ? 31.771 -2.522 -37.547 1.00 76.25 87 MET A CA 1
ATOM 663 C C . MET A 1 87 ? 31.847 -3.705 -38.524 1.00 76.25 87 MET A C 1
ATOM 665 O O . MET A 1 87 ? 32.941 -4.198 -38.780 1.00 76.25 87 MET A O 1
ATOM 669 N N . ILE A 1 88 ? 30.707 -4.214 -39.001 1.00 81.12 88 ILE A N 1
ATOM 670 C CA . ILE A 1 88 ? 30.635 -5.329 -39.959 1.00 81.12 88 ILE A CA 1
ATOM 671 C C . ILE A 1 88 ? 30.530 -4.807 -41.404 1.00 81.12 88 ILE A C 1
ATOM 673 O O . ILE A 1 88 ? 30.913 -5.520 -42.330 1.00 81.12 88 ILE A O 1
ATOM 677 N N . GLU A 1 89 ? 30.019 -3.587 -41.602 1.00 65.50 89 GLU A N 1
ATOM 678 C CA . GLU A 1 89 ? 29.871 -2.944 -42.920 1.00 65.50 89 GLU A CA 1
ATOM 679 C C . GLU A 1 89 ? 31.129 -2.221 -43.454 1.00 65.50 89 GLU A C 1
ATOM 681 O O . GLU A 1 89 ? 31.109 -1.790 -44.608 1.00 65.50 89 GLU A O 1
ATOM 686 N N . ASP A 1 90 ? 32.213 -2.131 -42.671 1.00 51.69 90 ASP A N 1
ATOM 687 C CA . ASP A 1 90 ? 33.520 -1.532 -43.037 1.00 51.69 90 ASP A CA 1
ATOM 688 C C . ASP A 1 90 ? 34.588 -2.621 -43.296 1.00 51.69 90 ASP A C 1
ATOM 690 O O . ASP A 1 90 ? 35.357 -2.507 -44.282 1.00 51.69 90 ASP A O 1
#

Secondary structure (DSSP, 8-state):
-BGGG-TTS-HHHHHHHHHTT--BHHHHHT--HHHHTTS--TTHHHHHHHHHHHHHHHHHHHHHHHHHHHHHHHHHHHHHHHHHHHTT--